Protein AF-A0A5E4J339-F1 (afdb_monomer_lite)

Structure (mmCIF, N/CA/C/O backbone):
data_AF-A0A5E4J339-F1
#
_entry.id   AF-A0A5E4J339-F1
#
loop_
_atom_site.group_PDB
_atom_site.id
_atom_site.type_symbol
_atom_site.label_atom_id
_atom_site.label_alt_id
_atom_site.label_comp_id
_atom_site.label_asym_id
_atom_site.label_entity_id
_atom_site.label_seq_id
_atom_site.pdbx_PDB_ins_code
_atom_site.Cartn_x
_atom_site.Cartn_y
_atom_site.Cartn_z
_atom_site.occupancy
_atom_site.B_iso_or_equiv
_atom_site.auth_seq_id
_atom_site.auth_comp_id
_atom_site.auth_asym_id
_atom_site.auth_atom_id
_atom_site.pdbx_PDB_model_num
ATOM 1 N N . MET A 1 1 ? 54.225 11.771 7.004 1.00 69.81 1 MET A N 1
ATOM 2 C CA . MET A 1 1 ? 53.933 11.892 5.555 1.00 69.81 1 MET A CA 1
ATOM 3 C C . MET A 1 1 ? 53.123 10.713 5.006 1.00 69.81 1 MET A C 1
ATOM 5 O O . MET A 1 1 ? 52.031 10.952 4.518 1.00 69.81 1 MET A O 1
ATOM 9 N N . LYS A 1 2 ? 53.569 9.451 5.149 1.00 77.56 2 LYS A N 1
ATOM 10 C CA . LYS A 1 2 ? 52.841 8.266 4.629 1.00 77.56 2 LYS A CA 1
ATOM 11 C C . LYS A 1 2 ? 51.412 8.089 5.182 1.00 77.56 2 LYS A C 1
ATOM 13 O O . LYS A 1 2 ? 50.508 7.774 4.423 1.00 77.56 2 LYS A O 1
ATOM 18 N N . VAL A 1 3 ? 51.199 8.357 6.474 1.00 79.81 3 VAL A N 1
ATOM 19 C CA . VAL A 1 3 ? 49.873 8.262 7.125 1.00 79.81 3 VAL A CA 1
ATOM 20 C C . VAL A 1 3 ? 48.890 9.310 6.590 1.00 79.81 3 VAL A C 1
ATOM 22 O O . VAL A 1 3 ? 47.738 8.994 6.327 1.00 79.81 3 VAL A O 1
ATOM 25 N N . LEU A 1 4 ? 49.355 10.543 6.361 1.00 81.12 4 LEU A N 1
ATOM 26 C CA . LEU A 1 4 ? 48.521 11.620 5.815 1.00 81.12 4 LEU A CA 1
ATOM 27 C C . LEU A 1 4 ? 48.079 11.322 4.373 1.00 81.12 4 LEU A C 1
ATOM 29 O O . LEU A 1 4 ? 46.925 11.539 4.023 1.00 81.12 4 LEU A O 1
ATOM 33 N N . LEU A 1 5 ? 48.992 10.777 3.562 1.00 84.56 5 LEU A N 1
ATOM 34 C CA . LEU A 1 5 ? 48.706 10.317 2.200 1.00 84.56 5 LEU A CA 1
ATOM 35 C C . LEU A 1 5 ? 47.681 9.177 2.181 1.00 84.56 5 LEU A C 1
ATOM 37 O O . LEU A 1 5 ? 46.771 9.195 1.360 1.00 84.56 5 LEU A O 1
ATOM 41 N N . ALA A 1 6 ? 47.794 8.219 3.105 1.00 87.50 6 ALA A N 1
ATOM 42 C CA . ALA A 1 6 ? 46.832 7.127 3.223 1.00 87.50 6 ALA A CA 1
ATOM 43 C C . ALA A 1 6 ? 45.429 7.630 3.609 1.00 87.50 6 ALA A C 1
ATOM 45 O O . ALA A 1 6 ? 44.444 7.213 3.005 1.00 87.50 6 ALA A O 1
ATOM 46 N N . LEU A 1 7 ? 45.331 8.568 4.558 1.00 88.75 7 LEU A N 1
ATOM 47 C CA . LEU A 1 7 ? 44.054 9.167 4.960 1.00 88.75 7 LEU A CA 1
ATOM 48 C C . LEU A 1 7 ? 43.403 9.959 3.820 1.00 88.75 7 LEU A C 1
ATOM 50 O O . LEU A 1 7 ? 42.206 9.815 3.585 1.00 88.75 7 LEU A O 1
ATO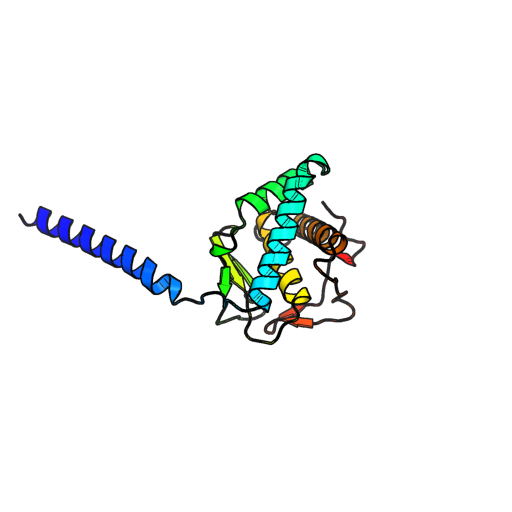M 54 N N . ALA A 1 8 ? 44.188 10.740 3.073 1.00 91.12 8 ALA A N 1
ATOM 55 C CA . ALA A 1 8 ? 43.689 11.462 1.905 1.00 91.12 8 ALA A CA 1
ATOM 56 C C . ALA A 1 8 ? 43.148 10.502 0.830 1.00 91.12 8 ALA A C 1
ATOM 58 O O . ALA A 1 8 ? 42.079 10.745 0.274 1.00 91.12 8 ALA A O 1
ATOM 59 N N . LEU A 1 9 ? 43.836 9.380 0.586 1.00 92.19 9 LEU A N 1
ATOM 60 C CA . LEU A 1 9 ? 43.395 8.365 -0.373 1.00 92.19 9 LEU A CA 1
ATOM 61 C C . LEU A 1 9 ? 42.070 7.710 0.050 1.00 92.19 9 LEU A C 1
ATOM 63 O O . LEU A 1 9 ? 41.180 7.538 -0.776 1.00 92.19 9 LEU A O 1
ATOM 67 N N . ILE A 1 10 ? 41.917 7.388 1.339 1.00 92.81 10 ILE A N 1
ATOM 68 C CA . ILE A 1 10 ? 40.681 6.812 1.892 1.00 92.81 10 ILE A CA 1
ATOM 69 C C . ILE A 1 10 ? 39.510 7.785 1.722 1.00 92.81 10 ILE A C 1
ATOM 71 O O . ILE A 1 10 ? 38.444 7.382 1.264 1.00 92.81 10 ILE A O 1
ATOM 75 N N . VAL A 1 11 ? 39.709 9.068 2.035 1.00 92.75 11 VAL A N 1
ATOM 76 C CA . VAL A 1 11 ? 38.672 10.100 1.875 1.00 92.75 11 VAL A CA 1
ATOM 77 C C . VAL A 1 11 ? 38.267 10.251 0.407 1.00 92.75 11 VAL A C 1
ATOM 79 O O . VAL A 1 11 ? 37.075 10.308 0.110 1.00 92.75 11 VAL A O 1
ATOM 82 N N . ILE A 1 12 ? 39.232 10.243 -0.519 1.00 93.25 12 ILE A N 1
ATOM 83 C CA . ILE A 1 12 ? 38.966 10.289 -1.964 1.00 93.25 12 ILE A CA 1
ATOM 84 C C . ILE A 1 12 ? 38.176 9.056 -2.418 1.00 93.25 12 ILE A C 1
ATOM 86 O O . ILE A 1 12 ? 37.204 9.202 -3.151 1.00 93.25 12 ILE A O 1
ATOM 90 N N . ILE A 1 13 ? 38.533 7.853 -1.959 1.00 91.56 13 ILE A N 1
ATOM 91 C CA . ILE A 1 13 ? 37.803 6.619 -2.293 1.00 91.56 13 ILE A CA 1
ATOM 92 C C . ILE A 1 13 ? 36.364 6.677 -1.766 1.00 91.56 13 ILE A C 1
ATOM 94 O O . ILE A 1 13 ? 35.435 6.361 -2.505 1.00 91.56 13 ILE A O 1
ATOM 98 N N . ILE A 1 14 ? 36.156 7.125 -0.523 1.00 89.31 14 ILE A N 1
ATOM 99 C CA . ILE A 1 14 ? 34.815 7.293 0.058 1.00 89.31 14 ILE A CA 1
ATOM 100 C C . ILE A 1 14 ? 33.998 8.305 -0.754 1.00 89.31 14 ILE A C 1
ATOM 102 O O . ILE A 1 14 ? 32.839 8.039 -1.064 1.00 89.31 14 ILE A O 1
ATOM 106 N N . LEU A 1 15 ? 34.601 9.429 -1.149 1.00 88.19 15 LEU A N 1
ATOM 107 C CA . LEU A 1 15 ? 33.966 10.431 -2.008 1.00 88.19 15 LEU A CA 1
ATOM 108 C C . LEU A 1 15 ? 33.611 9.865 -3.385 1.00 88.19 15 LEU A C 1
ATOM 110 O O . LEU A 1 15 ? 32.498 10.081 -3.851 1.00 88.19 15 LEU A O 1
ATOM 114 N N . ILE A 1 16 ? 34.504 9.098 -4.015 1.00 88.50 16 ILE A N 1
ATOM 115 C CA . ILE A 1 16 ? 34.237 8.440 -5.301 1.00 88.50 16 ILE A CA 1
ATOM 116 C C . ILE A 1 16 ? 33.082 7.446 -5.167 1.00 88.50 16 ILE A C 1
ATOM 118 O O . ILE A 1 16 ? 32.210 7.424 -6.027 1.00 88.50 16 ILE A O 1
ATOM 122 N N . ILE A 1 17 ? 33.036 6.650 -4.094 1.00 79.75 17 ILE A N 1
ATOM 123 C CA . ILE A 1 17 ? 31.932 5.714 -3.826 1.00 79.75 17 ILE A CA 1
ATOM 124 C C . ILE A 1 17 ? 30.618 6.470 -3.588 1.00 79.75 17 ILE A C 1
ATOM 126 O O . ILE A 1 17 ? 29.566 6.057 -4.070 1.00 79.75 17 ILE A O 1
ATOM 130 N N . TYR A 1 18 ? 30.661 7.577 -2.849 1.00 78.31 18 TYR A N 1
ATOM 131 C CA . TYR A 1 18 ? 29.489 8.403 -2.576 1.00 78.31 18 TYR A CA 1
ATOM 132 C C . TYR A 1 18 ? 28.935 9.038 -3.862 1.00 78.31 18 TYR A C 1
ATOM 134 O O . TYR A 1 18 ? 27.749 8.902 -4.163 1.00 78.31 18 TYR A O 1
ATOM 142 N N . VAL A 1 19 ? 29.807 9.655 -4.665 1.00 77.56 19 VAL A N 1
ATOM 143 C CA . VAL A 1 19 ? 29.449 10.277 -5.947 1.00 77.56 19 VAL A CA 1
ATOM 144 C C . VAL A 1 19 ? 29.000 9.225 -6.962 1.00 77.56 19 VAL A C 1
ATOM 146 O O . VAL A 1 19 ? 27.996 9.423 -7.642 1.00 77.56 19 VAL A O 1
ATOM 149 N N . SER A 1 20 ? 29.674 8.074 -7.044 1.00 72.25 20 SER A N 1
ATOM 150 C CA . SER A 1 20 ? 29.281 7.001 -7.962 1.00 72.25 20 SER A CA 1
ATOM 151 C C . SER A 1 20 ? 27.922 6.416 -7.597 1.00 72.25 20 SER A C 1
ATOM 153 O O . SER A 1 20 ? 27.111 6.213 -8.492 1.00 72.25 20 SER A O 1
ATOM 155 N N . LYS A 1 21 ? 27.591 6.247 -6.309 1.00 63.69 21 LYS A N 1
ATOM 156 C CA . LYS A 1 21 ? 26.226 5.890 -5.888 1.00 63.69 21 LYS A CA 1
ATOM 157 C C . LYS A 1 21 ? 25.199 6.929 -6.330 1.00 63.69 21 LYS A C 1
ATOM 159 O O . LYS A 1 21 ? 24.118 6.546 -6.766 1.00 63.69 21 LYS A O 1
ATOM 164 N N . GLN A 1 22 ? 25.531 8.216 -6.263 1.00 63.19 22 GLN A N 1
ATOM 165 C CA . GLN A 1 22 ? 24.628 9.290 -6.677 1.00 63.19 22 GLN A CA 1
ATOM 166 C C . GLN A 1 22 ? 24.422 9.354 -8.202 1.00 63.19 22 GLN A C 1
ATOM 168 O O . GLN A 1 22 ? 23.343 9.739 -8.638 1.00 63.19 22 GLN A O 1
ATOM 173 N N . ILE A 1 23 ? 25.409 8.932 -9.002 1.00 61.47 23 ILE A N 1
ATOM 174 C CA . ILE A 1 23 ? 25.342 8.900 -10.477 1.00 61.47 23 ILE A CA 1
ATOM 175 C C . ILE A 1 23 ? 24.776 7.572 -11.012 1.00 61.47 23 ILE A C 1
ATOM 177 O O . ILE A 1 23 ? 24.029 7.570 -11.987 1.00 61.47 23 ILE A O 1
ATOM 181 N N . ILE A 1 24 ? 25.088 6.441 -10.371 1.00 58.16 24 ILE A N 1
ATOM 182 C CA . ILE A 1 24 ? 24.670 5.094 -10.796 1.00 58.16 24 ILE A CA 1
ATOM 183 C C . ILE A 1 24 ? 23.261 4.756 -10.291 1.00 58.16 24 ILE A C 1
ATOM 185 O O . ILE A 1 24 ? 22.515 4.081 -10.992 1.00 58.16 24 ILE A O 1
ATOM 189 N N . SER A 1 25 ? 22.842 5.245 -9.115 1.00 53.53 25 SER A N 1
ATOM 190 C CA . SER A 1 25 ? 21.474 5.027 -8.610 1.00 53.53 25 SER A CA 1
ATOM 191 C C . SER A 1 25 ? 20.380 5.516 -9.578 1.00 53.53 25 SER A C 1
ATOM 193 O O . SER A 1 25 ? 19.405 4.788 -9.740 1.00 53.53 25 SER A O 1
ATOM 195 N N . PRO A 1 26 ? 20.515 6.681 -10.244 1.00 52.47 26 PRO A N 1
ATOM 196 C CA . PRO A 1 26 ? 19.628 7.099 -11.331 1.00 52.47 26 PRO A CA 1
ATOM 197 C C . PRO A 1 26 ? 19.670 6.207 -12.580 1.00 52.47 26 PRO A C 1
ATOM 199 O O . PRO A 1 26 ? 18.760 6.291 -13.395 1.00 52.47 26 PRO A O 1
ATOM 202 N N . LEU A 1 27 ? 20.704 5.386 -12.775 1.00 53.03 27 LEU A N 1
ATOM 203 C CA . LEU A 1 27 ? 20.812 4.477 -13.923 1.00 53.03 27 LEU A CA 1
ATOM 204 C C . LEU A 1 27 ? 20.116 3.125 -13.665 1.00 53.03 27 LEU A C 1
ATOM 206 O O . LEU A 1 27 ? 19.853 2.375 -14.599 1.00 53.03 27 LEU A O 1
ATOM 210 N N . LEU A 1 28 ? 19.799 2.823 -12.401 1.00 57.94 28 LEU A N 1
ATOM 211 C CA . LEU A 1 28 ? 19.022 1.659 -11.977 1.00 57.94 28 LEU A CA 1
ATOM 212 C C . LEU A 1 28 ? 17.528 2.016 -11.954 1.00 57.94 28 LEU A C 1
ATOM 214 O O . LEU A 1 28 ? 17.019 2.478 -10.930 1.00 57.94 28 LEU A O 1
ATOM 218 N N . GLY A 1 29 ? 16.855 1.813 -13.092 1.00 66.50 29 GLY A N 1
ATOM 219 C CA . GLY A 1 29 ? 15.392 1.745 -13.197 1.00 66.50 29 GLY A CA 1
ATOM 220 C C . GLY A 1 29 ? 14.647 2.963 -12.653 1.00 66.50 29 GLY A C 1
ATOM 221 O O . GLY A 1 29 ? 13.849 2.831 -11.730 1.00 66.50 29 GLY A O 1
ATOM 222 N N . GLN A 1 30 ? 14.885 4.165 -13.187 1.00 80.75 30 GLN A N 1
ATOM 223 C CA . GLN A 1 30 ? 13.985 5.287 -12.887 1.00 80.75 30 GLN A CA 1
ATOM 224 C C . GLN A 1 30 ? 12.559 4.910 -13.271 1.00 80.75 30 GLN A C 1
ATOM 226 O O . GLN A 1 30 ? 12.333 4.371 -14.350 1.00 80.75 30 GLN A O 1
ATOM 231 N N . LEU A 1 31 ? 11.600 5.202 -12.392 1.00 85.06 31 LEU A N 1
ATOM 232 C CA . LEU A 1 31 ? 10.204 5.027 -12.752 1.00 85.06 31 LEU A CA 1
ATOM 233 C C . LEU A 1 31 ? 9.882 6.001 -13.903 1.00 85.06 31 LEU A C 1
ATOM 235 O O . LEU A 1 31 ? 10.118 7.202 -13.738 1.00 85.06 31 LEU A O 1
ATOM 239 N N . PRO A 1 32 ? 9.375 5.525 -15.052 1.00 85.12 32 PRO A N 1
ATOM 240 C CA . PRO A 1 32 ? 9.144 6.369 -16.213 1.00 85.12 32 PRO A CA 1
ATOM 241 C C . PRO A 1 32 ? 8.104 7.444 -15.897 1.00 85.12 32 PRO A C 1
ATOM 243 O O . PRO A 1 32 ? 7.015 7.144 -15.403 1.00 85.12 32 PRO A O 1
ATOM 246 N N . ASP A 1 33 ? 8.437 8.694 -16.214 1.00 86.50 33 ASP A N 1
ATOM 247 C CA . ASP A 1 33 ? 7.532 9.837 -16.091 1.00 86.50 33 ASP A CA 1
ATOM 248 C C . ASP A 1 33 ? 6.576 9.875 -17.292 1.00 86.50 33 ASP A C 1
ATOM 250 O O . ASP A 1 33 ? 6.842 10.496 -18.320 1.00 86.50 33 ASP A O 1
ATOM 254 N N . ASN A 1 34 ? 5.492 9.107 -17.192 1.00 89.88 34 ASN A N 1
ATOM 255 C CA . ASN A 1 34 ? 4.439 9.008 -18.198 1.00 89.88 34 ASN A CA 1
ATOM 256 C C . ASN A 1 34 ? 3.051 9.076 -17.543 1.00 89.88 34 ASN A C 1
ATOM 258 O O . ASN A 1 34 ? 2.916 8.953 -16.323 1.00 89.88 34 ASN A O 1
ATOM 262 N N . ASP A 1 35 ? 2.007 9.233 -18.359 1.00 92.19 35 ASP A N 1
ATOM 263 C CA . ASP A 1 35 ? 0.638 9.455 -17.877 1.00 92.19 35 ASP A CA 1
ATOM 264 C C . ASP A 1 35 ? 0.165 8.387 -16.882 1.00 92.19 35 ASP A C 1
ATOM 266 O O . ASP A 1 35 ? -0.470 8.711 -15.879 1.00 92.19 35 ASP A O 1
ATOM 270 N N . ILE A 1 36 ? 0.495 7.113 -17.119 1.00 92.94 36 ILE A N 1
ATOM 271 C CA . ILE A 1 36 ? 0.032 6.020 -16.261 1.00 92.94 36 ILE A CA 1
ATOM 272 C C . ILE A 1 36 ? 0.747 6.004 -14.904 1.00 92.94 36 ILE A C 1
ATOM 274 O O . ILE A 1 36 ? 0.096 5.822 -13.872 1.00 92.94 36 ILE A O 1
ATOM 278 N N . THR A 1 37 ? 2.055 6.263 -14.877 1.00 92.75 37 THR A N 1
ATOM 279 C CA . THR A 1 37 ? 2.824 6.408 -13.637 1.00 92.75 37 THR A CA 1
ATOM 280 C C . THR A 1 37 ? 2.343 7.608 -12.829 1.00 92.75 37 THR A C 1
ATOM 282 O O . THR A 1 37 ? 2.147 7.508 -11.614 1.00 92.75 37 THR A O 1
ATOM 285 N N . GLN A 1 38 ? 2.132 8.744 -13.493 1.00 94.50 38 GLN A N 1
ATOM 286 C CA . GLN A 1 38 ? 1.706 9.975 -12.834 1.00 94.50 38 GLN A CA 1
ATOM 287 C C . GLN A 1 38 ? 0.287 9.844 -12.283 1.00 94.50 38 GLN A C 1
ATOM 289 O O . GLN A 1 38 ? 0.022 10.250 -11.151 1.00 94.50 38 GLN A O 1
ATOM 294 N N . GLU A 1 39 ? -0.610 9.194 -13.020 1.00 96.50 39 GLU A N 1
ATOM 295 C CA . GLU A 1 39 ? -1.955 8.888 -12.545 1.00 96.50 39 GLU A CA 1
ATOM 296 C C . GLU A 1 39 ? -1.939 7.914 -11.354 1.00 96.50 39 GLU A C 1
ATOM 298 O O . GLU A 1 39 ? -2.670 8.122 -10.381 1.00 96.50 39 GLU A O 1
ATOM 303 N N . MET A 1 40 ? -1.079 6.890 -11.376 1.00 96.44 40 MET A N 1
ATOM 304 C CA . MET A 1 40 ? -0.910 5.955 -10.256 1.00 96.44 40 MET A CA 1
ATOM 305 C C . MET A 1 40 ? -0.449 6.696 -8.997 1.00 96.44 40 MET A C 1
ATOM 307 O O . MET A 1 40 ? -1.103 6.598 -7.955 1.00 96.44 40 MET A O 1
ATOM 311 N N . LYS A 1 41 ? 0.616 7.504 -9.098 1.00 96.25 41 LYS A N 1
ATOM 312 C CA . LYS A 1 41 ? 1.094 8.350 -7.992 1.00 96.25 41 LYS A CA 1
ATOM 313 C C . LYS A 1 41 ? -0.001 9.283 -7.491 1.00 96.25 41 LYS A C 1
ATOM 315 O O . LYS A 1 41 ? -0.234 9.369 -6.288 1.00 96.25 41 LYS A O 1
ATOM 320 N N . ARG A 1 42 ? -0.735 9.935 -8.397 1.00 98.12 42 ARG A N 1
ATOM 321 C CA . ARG A 1 42 ? -1.838 10.840 -8.049 1.00 98.12 42 ARG A CA 1
ATOM 322 C C . ARG A 1 42 ? -2.925 10.128 -7.242 1.00 98.12 42 ARG A C 1
ATOM 324 O O . ARG A 1 42 ? -3.405 10.690 -6.258 1.00 98.12 42 ARG A O 1
ATOM 331 N N . ARG A 1 43 ? -3.325 8.913 -7.634 1.00 98.38 43 ARG A N 1
ATOM 332 C CA . ARG A 1 43 ? -4.325 8.110 -6.907 1.00 98.38 43 ARG A CA 1
ATOM 333 C C . ARG A 1 43 ? -3.833 7.731 -5.515 1.00 98.38 43 ARG A C 1
ATOM 335 O O . ARG A 1 43 ? -4.556 7.966 -4.549 1.00 98.38 43 ARG A O 1
ATOM 342 N N . ILE A 1 44 ? -2.605 7.229 -5.403 1.00 98.44 44 ILE A N 1
ATOM 343 C CA . ILE A 1 44 ? -2.015 6.851 -4.113 1.00 98.44 44 ILE A CA 1
ATOM 344 C C . ILE A 1 44 ? -1.869 8.064 -3.191 1.00 98.44 44 ILE A C 1
ATOM 346 O O . ILE A 1 44 ? -2.347 8.036 -2.059 1.00 98.44 44 ILE A O 1
ATOM 350 N N . ASN A 1 45 ? -1.314 9.169 -3.688 1.00 98.38 45 ASN A N 1
ATOM 351 C CA . ASN A 1 45 ? -1.148 10.392 -2.905 1.00 98.38 45 ASN A CA 1
ATOM 352 C C . ASN A 1 45 ? -2.508 10.941 -2.448 1.00 98.38 45 ASN A C 1
ATOM 354 O O . ASN A 1 45 ? -2.663 11.330 -1.292 1.00 98.38 45 ASN A O 1
ATOM 358 N N . LYS A 1 46 ? -3.528 10.914 -3.317 1.00 98.69 46 LYS A N 1
ATOM 359 C CA . LYS A 1 46 ? -4.886 11.346 -2.961 1.00 98.69 46 LYS A CA 1
ATOM 360 C C . LYS A 1 46 ? -5.510 10.461 -1.876 1.00 98.69 46 LYS A C 1
ATOM 362 O O . LYS A 1 46 ? -6.148 11.006 -0.977 1.00 98.69 46 LYS A O 1
ATOM 367 N N . LEU A 1 47 ? -5.310 9.142 -1.931 1.00 98.75 47 LEU A N 1
ATOM 368 C CA . LEU A 1 47 ? -5.746 8.216 -0.881 1.00 98.75 47 LEU A CA 1
ATOM 369 C C . LEU A 1 47 ? -5.074 8.549 0.457 1.00 98.75 47 LEU A C 1
ATOM 371 O O . LEU A 1 47 ? -5.763 8.762 1.449 1.00 98.75 47 LEU A O 1
ATOM 375 N N . LEU A 1 48 ? -3.744 8.656 0.486 1.00 98.56 48 LEU A N 1
ATOM 376 C CA . LEU A 1 48 ? -2.999 8.914 1.723 1.00 98.56 48 LEU A CA 1
ATOM 377 C C . LEU A 1 48 ? -3.353 10.267 2.352 1.00 98.56 48 LEU A C 1
ATOM 379 O O . LEU A 1 48 ? -3.552 10.350 3.563 1.00 98.56 48 LEU A O 1
ATOM 383 N N . VAL A 1 49 ? -3.499 11.315 1.535 1.00 98.62 49 VAL A N 1
ATOM 384 C CA . VAL A 1 49 ? -3.940 12.638 2.003 1.00 98.62 49 VAL A CA 1
ATOM 385 C C . VAL A 1 49 ? -5.343 12.565 2.597 1.00 98.62 49 VAL A C 1
ATOM 387 O O . VAL A 1 49 ? -5.593 13.178 3.632 1.00 98.62 49 VAL A O 1
ATOM 390 N N . HIS A 1 50 ? -6.259 11.813 1.983 1.00 98.56 50 HIS A N 1
ATOM 391 C CA . HIS A 1 50 ? -7.605 11.635 2.517 1.00 98.56 50 HIS A CA 1
ATOM 392 C C . HIS A 1 50 ? -7.599 10.929 3.874 1.00 98.56 50 HIS A C 1
ATOM 394 O O . HIS A 1 50 ? -8.207 11.449 4.810 1.00 98.56 50 HIS A O 1
ATOM 400 N N . LEU A 1 51 ? -6.876 9.811 3.992 1.00 98.56 51 LEU A N 1
ATOM 401 C CA . LEU A 1 51 ? -6.751 9.061 5.243 1.00 98.56 51 LEU A CA 1
ATOM 402 C C . LEU A 1 51 ? -6.186 9.940 6.366 1.00 98.56 51 LEU A C 1
ATOM 404 O O . LEU A 1 51 ? -6.743 9.981 7.459 1.00 98.56 51 LEU A O 1
ATOM 408 N N . MET A 1 52 ? -5.118 10.691 6.083 1.00 98.38 52 MET A N 1
ATOM 409 C CA . MET A 1 52 ? -4.478 11.562 7.070 1.00 98.38 52 MET A CA 1
ATOM 410 C C . MET A 1 52 ? -5.358 12.760 7.450 1.00 98.38 52 MET A C 1
ATOM 412 O O . MET A 1 52 ? -5.468 13.113 8.619 1.00 98.38 52 MET A O 1
ATOM 416 N N . THR A 1 53 ? -6.038 13.371 6.477 1.00 98.44 53 THR A N 1
ATOM 417 C CA . THR A 1 53 ? -6.929 14.520 6.723 1.00 98.44 53 THR A CA 1
ATOM 418 C C . THR A 1 53 ? -8.139 14.132 7.576 1.00 98.44 53 THR A C 1
ATOM 420 O O . THR A 1 53 ? -8.641 14.946 8.343 1.00 98.44 53 THR A O 1
ATOM 423 N N . ASN A 1 54 ? -8.607 12.888 7.453 1.00 98.19 54 ASN A N 1
ATOM 424 C CA . ASN A 1 54 ? -9.767 12.367 8.176 1.00 98.19 54 ASN A CA 1
ATOM 425 C C . ASN A 1 54 ? -9.363 11.435 9.325 1.00 98.19 54 ASN A C 1
ATOM 427 O O . ASN A 1 54 ? -10.197 10.666 9.798 1.00 98.19 54 ASN A O 1
ATOM 431 N N . ILE A 1 55 ? -8.110 11.500 9.791 1.00 98.25 55 ILE A N 1
ATOM 432 C CA . ILE A 1 55 ? -7.549 10.540 10.751 1.00 98.25 55 ILE A CA 1
ATOM 433 C C . ILE A 1 55 ? -8.393 10.400 12.031 1.00 98.25 55 ILE A C 1
ATOM 435 O O . ILE A 1 55 ? -8.521 9.308 12.585 1.00 98.25 55 ILE A O 1
ATOM 439 N N . ASP A 1 56 ? -9.058 11.476 12.456 1.00 98.06 56 ASP A N 1
ATOM 440 C CA . ASP A 1 56 ? -9.918 11.493 13.642 1.00 98.06 56 ASP A CA 1
ATOM 441 C C . ASP A 1 56 ? -11.233 10.711 13.501 1.00 98.06 56 ASP A C 1
ATOM 443 O O . ASP A 1 56 ? -11.887 10.428 14.505 1.00 98.06 56 ASP A O 1
ATOM 447 N N . GLN A 1 57 ? -11.618 10.318 12.286 1.00 97.69 57 GLN A N 1
ATOM 448 C CA . GLN A 1 57 ? -12.813 9.504 12.036 1.00 97.69 57 GLN A CA 1
ATOM 449 C C . GLN A 1 57 ? -12.562 8.007 12.244 1.00 97.69 57 GLN A C 1
ATOM 451 O O . GLN A 1 57 ? -13.511 7.241 12.400 1.00 97.69 57 GLN A O 1
ATOM 456 N N . TYR A 1 58 ? -11.296 7.593 12.269 1.00 97.88 58 TYR A N 1
ATOM 457 C CA . TYR A 1 58 ? -10.909 6.193 12.372 1.00 97.88 58 TYR A CA 1
ATOM 458 C C . TYR A 1 58 ? -10.669 5.768 13.824 1.00 97.88 58 TYR A C 1
ATOM 460 O O . TYR A 1 58 ? -10.392 6.590 14.707 1.00 97.88 58 TYR A O 1
ATOM 468 N N . ASN A 1 59 ? -10.762 4.466 14.084 1.00 97.56 59 ASN A N 1
ATOM 469 C CA . ASN A 1 59 ? -10.459 3.873 15.379 1.00 97.56 59 ASN A CA 1
ATOM 470 C C . ASN A 1 59 ? -8.940 3.843 15.646 1.00 97.56 59 ASN A C 1
ATOM 472 O O . ASN A 1 59 ? -8.125 4.095 14.761 1.00 97.56 59 ASN A O 1
ATOM 476 N N . LYS A 1 60 ? -8.530 3.518 16.879 1.00 97.31 60 LYS A N 1
ATOM 477 C CA . LYS A 1 60 ? -7.111 3.534 17.278 1.00 97.31 60 LYS A CA 1
ATOM 478 C C . LYS A 1 60 ? -6.211 2.688 16.361 1.00 97.31 60 LYS A C 1
ATOM 480 O O . LYS A 1 60 ? -5.142 3.154 15.979 1.00 97.31 60 LYS A O 1
ATOM 485 N N . LYS A 1 61 ? -6.632 1.469 16.009 1.00 96.56 61 LYS A N 1
ATOM 486 C CA . LYS A 1 61 ? -5.833 0.540 15.197 1.00 96.56 61 LYS A CA 1
ATOM 487 C C . LYS A 1 61 ? -5.689 1.043 13.760 1.00 96.56 61 LYS A C 1
ATOM 489 O O . LYS A 1 61 ? -4.590 1.035 13.212 1.00 96.56 6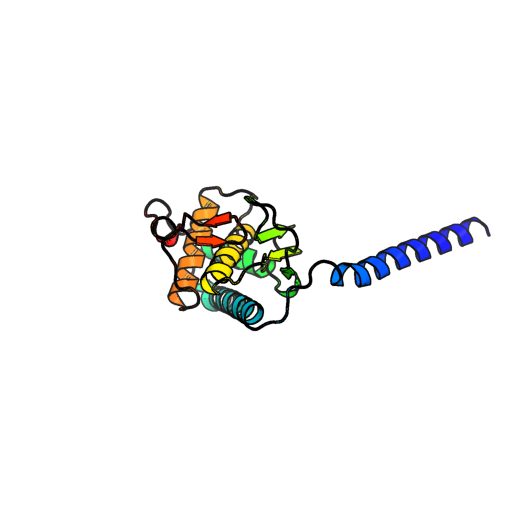1 LYS A O 1
ATOM 494 N N . GLU A 1 62 ? -6.777 1.535 13.176 1.00 98.06 62 GLU A N 1
ATOM 495 C CA . GLU A 1 62 ? -6.768 2.162 11.850 1.00 98.06 62 GLU A CA 1
ATOM 496 C C . GLU A 1 62 ? -5.833 3.380 11.813 1.00 98.06 62 GLU A C 1
ATOM 498 O O . GLU A 1 62 ? -5.006 3.482 10.910 1.00 98.06 62 GLU A O 1
ATOM 503 N N . ARG A 1 63 ? -5.884 4.262 12.823 1.00 98.19 63 ARG A N 1
ATOM 504 C CA . ARG A 1 63 ? -4.976 5.420 12.920 1.00 98.19 63 ARG A CA 1
ATOM 505 C C . ARG A 1 63 ? -3.510 5.005 12.954 1.00 98.19 63 ARG A C 1
ATOM 507 O O . ARG A 1 63 ? -2.708 5.554 12.206 1.00 98.19 63 ARG A O 1
ATOM 514 N N . GLU A 1 64 ? -3.159 4.010 13.769 1.00 97.75 64 GLU A N 1
ATOM 515 C CA . GLU A 1 64 ? -1.784 3.500 13.849 1.00 97.75 64 GLU A CA 1
ATOM 516 C C . GLU A 1 64 ? -1.283 2.984 12.491 1.00 97.75 64 GLU A C 1
ATOM 518 O O . GLU A 1 64 ? -0.133 3.229 12.117 1.00 97.75 64 GLU A O 1
ATOM 523 N N . VAL A 1 65 ? -2.143 2.296 11.736 1.00 97.94 65 VAL A N 1
ATOM 524 C CA . VAL A 1 65 ? -1.840 1.825 10.378 1.00 97.94 65 VAL A CA 1
ATOM 525 C C . VAL A 1 65 ? -1.666 3.002 9.417 1.00 97.94 65 VAL A C 1
ATOM 527 O O . VAL A 1 65 ? -0.650 3.063 8.724 1.00 97.94 65 VAL A O 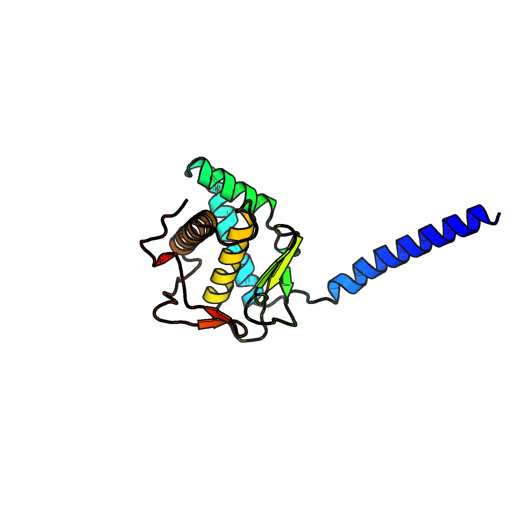1
ATOM 530 N N . ILE A 1 66 ? -2.597 3.961 9.407 1.00 98.56 66 ILE A N 1
ATOM 531 C CA . ILE A 1 66 ? -2.535 5.164 8.558 1.00 98.56 66 ILE A CA 1
ATOM 532 C C . ILE A 1 66 ? -1.229 5.927 8.801 1.00 98.56 66 ILE A C 1
ATOM 534 O O . ILE A 1 66 ? -0.523 6.270 7.854 1.00 98.56 66 ILE A O 1
ATOM 538 N N . GLU A 1 67 ? -0.864 6.153 10.062 1.00 98.25 67 GLU A N 1
ATOM 539 C CA . GLU A 1 67 ? 0.366 6.857 10.418 1.00 98.25 67 GLU A CA 1
ATOM 540 C C . GLU A 1 67 ? 1.631 6.106 9.999 1.00 98.25 67 GLU A C 1
ATOM 542 O O . GLU A 1 67 ? 2.593 6.728 9.544 1.00 98.25 67 GLU A O 1
ATOM 547 N N . LYS A 1 68 ? 1.664 4.776 10.163 1.00 97.25 68 LYS A N 1
ATOM 548 C CA . LYS A 1 68 ? 2.796 3.957 9.705 1.00 97.25 68 LYS A CA 1
ATOM 549 C C . LYS A 1 68 ? 2.974 4.095 8.201 1.00 97.25 68 LYS A C 1
ATOM 551 O O . LYS A 1 68 ? 4.079 4.402 7.767 1.00 97.25 68 LYS A O 1
ATOM 556 N N . ILE A 1 69 ? 1.898 3.940 7.429 1.00 97.94 69 ILE A N 1
ATOM 557 C CA . ILE A 1 69 ? 1.938 4.087 5.971 1.00 97.94 69 ILE A CA 1
ATOM 558 C C . ILE A 1 69 ? 2.411 5.492 5.597 1.00 97.94 69 ILE A C 1
ATOM 560 O O . ILE A 1 69 ? 3.328 5.629 4.794 1.00 97.94 69 ILE A O 1
ATOM 564 N N . TRP A 1 70 ? 1.849 6.529 6.221 1.00 97.75 70 TRP A N 1
ATOM 565 C CA . TRP A 1 70 ? 2.214 7.919 5.955 1.00 97.75 70 TRP A CA 1
ATOM 566 C C . TRP A 1 70 ? 3.696 8.215 6.209 1.00 97.75 70 TRP A C 1
ATOM 568 O O . TRP A 1 70 ? 4.331 8.896 5.411 1.00 97.75 70 TRP A O 1
ATOM 578 N N . ARG A 1 71 ? 4.268 7.697 7.305 1.00 96.88 71 ARG A N 1
ATOM 579 C CA . ARG A 1 71 ? 5.696 7.879 7.624 1.00 96.88 71 ARG A CA 1
ATOM 580 C C . ARG A 1 71 ? 6.624 7.107 6.684 1.00 96.88 71 ARG A C 1
ATOM 582 O O . ARG A 1 71 ? 7.758 7.528 6.477 1.00 96.88 71 ARG A O 1
ATOM 589 N N . ASN A 1 72 ? 6.156 5.977 6.166 1.00 95.31 72 ASN A N 1
ATOM 590 C CA . ASN A 1 72 ? 6.942 5.028 5.381 1.00 95.31 72 ASN A CA 1
ATOM 591 C C . ASN A 1 72 ? 6.911 5.322 3.875 1.00 95.31 72 ASN A C 1
ATOM 593 O O . ASN A 1 72 ? 7.871 5.041 3.157 1.00 95.31 72 ASN A O 1
ATOM 597 N N . TYR A 1 73 ? 5.813 5.889 3.382 1.00 96.44 73 TYR A N 1
ATOM 598 C CA . TYR A 1 73 ? 5.616 6.143 1.966 1.00 96.44 73 TYR A CA 1
ATOM 599 C C . TYR A 1 73 ? 6.313 7.428 1.499 1.00 96.44 73 TYR A C 1
ATOM 601 O O . TYR A 1 73 ? 6.132 8.505 2.063 1.00 96.44 73 TYR A O 1
ATOM 609 N N . ASN A 1 74 ? 7.058 7.319 0.399 1.00 92.75 74 ASN A N 1
ATOM 610 C CA . ASN A 1 74 ? 7.593 8.448 -0.355 1.00 92.75 74 ASN A CA 1
ATOM 611 C C . ASN A 1 74 ? 7.636 8.066 -1.840 1.00 92.75 74 ASN A C 1
ATOM 613 O O . ASN A 1 74 ? 8.339 7.130 -2.221 1.00 92.75 74 ASN A O 1
ATOM 617 N N . ASP A 1 75 ? 6.898 8.783 -2.685 1.00 92.31 75 ASP A N 1
ATOM 618 C CA . ASP A 1 75 ? 6.814 8.499 -4.123 1.00 92.31 75 ASP A CA 1
ATOM 619 C C . ASP A 1 75 ? 8.130 8.741 -4.880 1.00 92.31 75 ASP A C 1
ATOM 621 O O . ASP A 1 75 ? 8.347 8.156 -5.943 1.00 92.31 75 ASP A O 1
ATOM 625 N N . ASN A 1 76 ? 9.055 9.514 -4.305 1.00 89.56 76 ASN A N 1
ATOM 626 C CA . ASN A 1 76 ? 10.413 9.685 -4.831 1.00 89.56 76 ASN A CA 1
ATOM 627 C C . ASN A 1 76 ? 11.282 8.429 -4.672 1.00 89.56 76 ASN A C 1
ATOM 629 O O . ASN A 1 76 ? 12.315 8.310 -5.329 1.00 89.56 76 ASN A O 1
ATOM 633 N N . ASN A 1 77 ? 10.871 7.479 -3.826 1.00 90.81 77 ASN A N 1
ATOM 634 C CA . ASN A 1 77 ? 11.562 6.200 -3.662 1.00 90.81 77 ASN A CA 1
ATOM 635 C C . ASN A 1 77 ? 11.107 5.151 -4.690 1.00 90.81 77 ASN A C 1
ATOM 637 O O . ASN A 1 77 ? 11.577 4.008 -4.640 1.00 90.81 77 ASN A O 1
ATOM 641 N N . MET A 1 78 ? 10.194 5.513 -5.601 1.00 91.62 78 MET A N 1
ATOM 642 C CA . MET A 1 78 ? 9.698 4.599 -6.621 1.00 91.62 78 MET A CA 1
ATOM 643 C C . MET A 1 78 ? 10.665 4.429 -7.790 1.00 91.62 78 MET A C 1
ATOM 645 O O . MET A 1 78 ? 11.284 5.383 -8.262 1.00 91.62 78 MET A O 1
ATOM 649 N N . ARG A 1 79 ? 10.751 3.195 -8.282 1.00 90.81 79 ARG A N 1
ATOM 650 C CA . ARG A 1 79 ? 11.630 2.769 -9.371 1.00 90.81 79 ARG A CA 1
ATOM 651 C C . ARG A 1 79 ? 10.915 1.760 -10.255 1.00 90.81 79 ARG A C 1
ATOM 653 O O . ARG A 1 79 ? 10.064 1.011 -9.777 1.00 90.81 79 ARG A O 1
ATOM 660 N N . GLU A 1 80 ? 11.264 1.735 -11.532 1.00 89.31 80 GLU A N 1
ATOM 661 C CA . GLU A 1 80 ? 10.821 0.665 -12.413 1.00 89.31 80 GLU A CA 1
ATOM 662 C C . GLU A 1 80 ? 11.559 -0.628 -12.060 1.00 89.31 80 GLU A C 1
ATOM 664 O O . GLU A 1 80 ? 12.784 -0.658 -11.921 1.00 89.31 80 GLU A O 1
ATOM 669 N N . ASN A 1 81 ? 10.795 -1.703 -11.926 1.00 89.06 81 ASN A N 1
ATOM 670 C CA . ASN A 1 81 ? 11.322 -3.046 -11.822 1.00 89.06 81 ASN A CA 1
ATOM 671 C C . ASN A 1 81 ? 11.554 -3.607 -13.230 1.00 89.06 81 ASN A C 1
ATOM 673 O O . ASN A 1 81 ? 10.609 -4.025 -13.904 1.00 89.06 81 ASN A O 1
ATOM 677 N N . LEU A 1 82 ? 12.809 -3.555 -13.677 1.00 83.25 82 LEU A N 1
ATOM 678 C CA . LEU A 1 82 ? 13.203 -3.916 -15.042 1.00 83.25 82 LEU A CA 1
ATOM 679 C C . LEU A 1 82 ? 13.243 -5.433 -15.274 1.00 83.25 82 LEU A C 1
ATOM 681 O O . LEU A 1 82 ? 12.973 -5.887 -16.389 1.00 83.25 82 LEU A O 1
ATOM 685 N N . ASP A 1 83 ? 13.502 -6.203 -14.216 1.00 79.94 83 ASP A N 1
ATOM 686 C CA . ASP A 1 83 ? 13.681 -7.655 -14.263 1.00 79.94 83 ASP A CA 1
ATOM 687 C C . ASP A 1 83 ? 12.712 -8.362 -13.300 1.00 79.94 83 ASP A C 1
ATOM 689 O O . ASP A 1 83 ? 13.143 -9.011 -12.348 1.00 79.94 83 ASP A O 1
ATOM 693 N N . PRO A 1 84 ? 11.388 -8.237 -13.515 1.00 78.44 84 PRO A N 1
ATOM 694 C CA . PRO A 1 84 ? 10.413 -8.925 -12.683 1.00 78.44 84 PRO A CA 1
ATOM 695 C C . PRO A 1 84 ? 10.548 -10.441 -12.875 1.00 78.44 84 PRO A C 1
ATOM 697 O O . PRO A 1 84 ? 10.371 -10.935 -13.994 1.00 78.44 84 PRO A O 1
ATOM 700 N N . ASP A 1 85 ? 10.812 -11.171 -11.789 1.00 72.06 85 ASP A N 1
ATOM 701 C CA . ASP A 1 85 ? 10.753 -12.635 -11.757 1.00 72.06 85 ASP A CA 1
ATOM 702 C C . ASP A 1 85 ? 9.495 -13.086 -10.989 1.00 72.06 85 ASP A C 1
ATOM 704 O O . ASP A 1 85 ? 9.393 -12.930 -9.764 1.00 72.06 85 ASP A O 1
ATOM 708 N N . PRO A 1 86 ? 8.458 -13.581 -11.687 1.00 71.06 86 PRO A N 1
ATOM 709 C CA . PRO A 1 86 ? 7.286 -14.131 -11.027 1.00 71.06 86 PRO A CA 1
ATOM 710 C C . PRO A 1 86 ? 7.645 -15.386 -10.214 1.00 71.06 86 PRO A C 1
ATOM 712 O O . PRO A 1 86 ? 8.457 -16.188 -10.671 1.00 71.06 86 PRO A O 1
ATOM 715 N N . PRO A 1 87 ? 6.969 -15.648 -9.074 1.00 56.53 87 PRO A N 1
ATOM 716 C CA . PRO A 1 87 ? 5.741 -14.977 -8.622 1.00 56.53 87 PRO A CA 1
ATOM 717 C C . PRO A 1 87 ? 5.886 -13.829 -7.604 1.00 56.53 87 PRO A C 1
ATOM 719 O O . PRO A 1 87 ? 4.862 -13.278 -7.216 1.00 56.53 87 PRO A O 1
ATOM 722 N N . HIS A 1 88 ? 7.084 -13.486 -7.127 1.00 63.31 88 HIS A N 1
ATOM 723 C CA . HIS A 1 88 ? 7.207 -12.695 -5.885 1.00 63.31 88 HIS A CA 1
ATOM 724 C C . HIS A 1 88 ? 7.722 -11.274 -6.111 1.00 63.31 88 HIS A C 1
ATOM 726 O O . HIS A 1 88 ? 7.476 -10.402 -5.283 1.00 63.31 88 HIS A O 1
ATOM 732 N N . ASP A 1 89 ? 8.334 -11.015 -7.266 1.00 75.94 89 ASP A N 1
ATOM 733 C CA . ASP A 1 89 ? 9.118 -9.803 -7.463 1.00 75.94 89 ASP A CA 1
ATOM 734 C C . ASP A 1 89 ? 8.582 -8.977 -8.634 1.00 75.94 89 ASP A C 1
ATOM 736 O O . ASP A 1 89 ? 9.361 -8.470 -9.428 1.00 75.94 89 ASP A O 1
ATOM 740 N N . THR A 1 90 ? 7.257 -8.843 -8.807 1.00 86.44 90 THR A N 1
ATOM 741 C CA . THR A 1 90 ? 6.694 -7.924 -9.823 1.00 86.44 90 THR A CA 1
ATOM 742 C C . THR A 1 90 ? 6.588 -6.495 -9.296 1.00 86.44 90 THR A C 1
ATOM 744 O O . THR A 1 90 ? 7.035 -5.555 -9.951 1.00 86.44 90 THR A O 1
ATOM 747 N N . THR A 1 91 ? 6.053 -6.340 -8.089 1.00 85.56 91 THR A N 1
ATOM 748 C CA . THR A 1 91 ? 6.017 -5.084 -7.333 1.00 85.56 91 THR A CA 1
ATOM 749 C C . THR A 1 91 ? 6.435 -5.427 -5.918 1.00 85.56 91 THR A C 1
ATOM 751 O O . THR A 1 91 ? 5.988 -6.450 -5.409 1.00 85.56 91 THR A O 1
ATOM 754 N N . TYR A 1 92 ? 7.319 -4.636 -5.318 1.00 87.38 92 TYR A N 1
ATOM 755 C CA . TYR A 1 92 ? 7.819 -4.927 -3.978 1.00 87.38 92 TYR A CA 1
ATOM 756 C C . TYR A 1 92 ? 8.310 -3.673 -3.257 1.00 87.38 92 TYR A C 1
ATOM 758 O O . TYR A 1 92 ? 8.695 -2.669 -3.869 1.00 87.38 92 TYR A O 1
ATOM 766 N N . ILE A 1 93 ? 8.372 -3.769 -1.930 1.00 87.69 93 ILE A N 1
ATOM 767 C CA . ILE A 1 93 ? 8.980 -2.772 -1.053 1.00 87.69 93 ILE A CA 1
ATOM 768 C C . ILE A 1 93 ? 10.210 -3.340 -0.344 1.00 87.69 93 ILE A C 1
ATOM 770 O O . ILE A 1 93 ? 10.169 -4.418 0.241 1.00 87.69 93 ILE A O 1
ATOM 774 N N . ILE A 1 94 ? 11.277 -2.541 -0.274 1.00 84.25 94 ILE A N 1
ATOM 775 C CA . ILE A 1 94 ? 12.431 -2.792 0.604 1.00 84.25 94 ILE A CA 1
ATOM 776 C C . ILE A 1 94 ? 12.446 -1.763 1.734 1.00 84.25 94 ILE A C 1
ATOM 778 O O . ILE A 1 94 ? 12.203 -0.573 1.517 1.00 84.25 94 ILE A O 1
ATOM 782 N N . GLY A 1 95 ? 12.754 -2.220 2.954 1.00 83.94 95 GLY A N 1
ATOM 783 C CA . GLY A 1 95 ? 12.975 -1.345 4.109 1.00 83.94 95 GLY A CA 1
ATOM 784 C C . GLY A 1 95 ? 11.776 -0.449 4.414 1.00 83.94 95 GLY A C 1
ATOM 785 O O . GLY A 1 95 ? 11.961 0.753 4.595 1.00 83.94 95 GLY A O 1
ATOM 786 N N . LYS A 1 96 ? 10.559 -1.020 4.373 1.00 84.75 96 LYS A N 1
ATOM 787 C CA . LYS A 1 96 ? 9.283 -0.337 4.658 1.00 84.75 96 LYS A CA 1
ATOM 788 C C . LYS A 1 96 ? 9.133 0.999 3.908 1.00 84.75 96 LYS A C 1
ATOM 790 O O . LYS A 1 96 ? 8.701 1.980 4.484 1.00 84.75 96 LYS A O 1
ATOM 795 N N . GLY A 1 97 ? 9.503 1.035 2.627 1.00 82.62 97 GLY A N 1
ATOM 796 C CA . GLY A 1 97 ? 9.293 2.181 1.730 1.00 82.62 97 GLY A CA 1
ATOM 797 C C . GLY A 1 97 ? 10.571 2.904 1.313 1.00 82.62 97 GLY A C 1
ATOM 798 O O . GLY A 1 97 ? 10.520 3.822 0.497 1.00 82.62 97 GLY A O 1
ATOM 799 N N . SER A 1 98 ? 11.732 2.447 1.793 1.00 85.56 98 SER A N 1
ATOM 800 C CA . SER A 1 98 ? 13.049 2.924 1.340 1.00 85.56 98 SER A CA 1
ATOM 801 C C . SER A 1 98 ? 13.268 2.703 -0.162 1.00 85.56 98 SER A C 1
ATOM 803 O O . SER A 1 98 ? 13.989 3.452 -0.817 1.00 85.56 98 SER A O 1
ATOM 805 N N . THR A 1 99 ? 12.655 1.666 -0.729 1.00 87.81 99 THR A N 1
ATOM 806 C CA . THR A 1 99 ? 12.547 1.461 -2.177 1.00 87.81 99 THR A CA 1
ATOM 807 C C . THR A 1 99 ? 11.189 0.861 -2.482 1.00 87.81 99 THR A C 1
ATOM 809 O O . THR A 1 99 ? 10.744 -0.033 -1.764 1.00 87.81 99 THR A O 1
ATOM 812 N N . ILE A 1 100 ? 10.556 1.359 -3.540 1.00 92.12 100 ILE A N 1
ATOM 813 C CA . ILE A 1 100 ? 9.285 0.863 -4.063 1.00 92.12 100 ILE A CA 1
ATOM 814 C C . ILE A 1 100 ? 9.534 0.503 -5.528 1.00 92.12 100 ILE A C 1
ATOM 816 O O . ILE A 1 100 ? 9.702 1.388 -6.362 1.00 92.12 100 ILE A O 1
ATOM 820 N N . ALA A 1 101 ? 9.620 -0.779 -5.846 1.00 91.50 101 ALA A N 1
ATOM 821 C CA . ALA A 1 101 ? 9.847 -1.230 -7.212 1.00 91.50 101 ALA A CA 1
ATOM 822 C C . ALA A 1 101 ? 8.514 -1.620 -7.851 1.00 91.50 101 ALA A C 1
ATOM 824 O O . ALA A 1 101 ? 7.726 -2.334 -7.236 1.00 91.50 101 ALA A O 1
ATOM 825 N N . VAL A 1 102 ? 8.259 -1.147 -9.071 1.00 91.56 102 VAL A N 1
ATOM 826 C CA . VAL A 1 102 ? 6.991 -1.357 -9.784 1.00 91.56 102 VAL A CA 1
ATOM 827 C C . VAL A 1 102 ? 7.272 -1.876 -11.184 1.00 91.56 102 VAL A C 1
ATOM 829 O O . VAL A 1 102 ? 7.995 -1.237 -11.947 1.00 91.56 102 VAL A O 1
ATOM 832 N N . CYS A 1 103 ? 6.688 -3.013 -11.555 1.00 91.94 103 CYS A N 1
ATOM 833 C CA . CYS A 1 103 ? 6.806 -3.516 -12.917 1.00 91.94 103 CYS A CA 1
ATOM 834 C C . CYS A 1 103 ? 5.849 -2.795 -13.879 1.00 91.94 103 CYS A C 1
ATOM 836 O O . CYS A 1 103 ? 4.644 -2.692 -13.629 1.00 91.94 103 CYS A O 1
ATOM 838 N N . LEU A 1 104 ? 6.388 -2.340 -15.015 1.00 89.00 104 LEU A N 1
ATOM 839 C CA . LEU A 1 104 ? 5.652 -1.636 -16.075 1.00 89.00 104 LEU A CA 1
ATOM 840 C C . LEU A 1 104 ? 5.871 -2.245 -17.475 1.00 89.00 104 LEU A C 1
ATOM 842 O O . LEU A 1 104 ? 5.473 -1.661 -18.479 1.00 89.00 104 LEU A O 1
ATOM 846 N N . LYS A 1 105 ? 6.472 -3.442 -17.556 1.00 82.50 105 LYS A N 1
ATOM 847 C CA . LYS A 1 105 ? 6.902 -4.095 -18.809 1.00 82.50 105 LYS A CA 1
ATOM 848 C C . LYS A 1 105 ? 5.771 -4.371 -19.812 1.00 82.50 105 LYS A C 1
ATOM 850 O O . LYS A 1 105 ? 6.037 -4.558 -20.998 1.00 82.50 105 LYS A O 1
ATOM 855 N N . GLN A 1 106 ? 4.520 -4.454 -19.361 1.00 78.88 106 GLN A N 1
ATOM 856 C CA . GLN A 1 106 ? 3.351 -4.666 -20.219 1.00 78.88 106 GLN A CA 1
ATOM 857 C C . GLN A 1 106 ? 2.366 -3.503 -20.063 1.00 78.88 106 GLN A C 1
ATOM 859 O O . GLN A 1 106 ? 2.400 -2.763 -19.082 1.00 78.88 106 GLN A O 1
ATOM 864 N N . ILE A 1 107 ? 1.453 -3.347 -21.026 1.00 72.38 107 ILE A N 1
ATOM 865 C CA . ILE A 1 107 ? 0.366 -2.374 -20.894 1.00 72.38 107 ILE A CA 1
ATOM 866 C C . ILE A 1 107 ? -0.561 -2.859 -19.779 1.00 72.38 107 ILE A C 1
ATOM 868 O O . ILE A 1 107 ? -1.274 -3.852 -19.929 1.00 72.38 107 ILE A O 1
ATOM 872 N N . HIS A 1 108 ? -0.542 -2.150 -18.658 1.00 81.25 108 HIS A N 1
ATOM 873 C CA . HIS A 1 108 ? -1.402 -2.417 -17.516 1.00 81.25 108 HIS A CA 1
ATOM 874 C C . HIS A 1 108 ? -2.520 -1.382 -17.442 1.00 81.25 108 HIS A C 1
ATOM 876 O O . HIS A 1 108 ? -2.345 -0.228 -17.823 1.00 81.25 108 HIS A O 1
ATOM 882 N N . ASN A 1 109 ? -3.686 -1.791 -16.944 1.00 90.81 109 ASN A N 1
ATOM 883 C CA . ASN A 1 109 ? -4.720 -0.834 -16.572 1.00 90.81 109 ASN A CA 1
ATOM 884 C C . ASN A 1 109 ? -4.291 -0.136 -15.272 1.00 90.81 109 ASN A C 1
ATOM 886 O O . ASN A 1 109 ? -3.768 -0.772 -14.353 1.00 90.81 109 ASN A O 1
ATOM 890 N N . ILE A 1 110 ? -4.552 1.165 -15.187 1.00 95.19 110 ILE A N 1
ATOM 891 C CA . ILE A 1 110 ? -4.339 1.972 -13.991 1.00 95.19 110 ILE A CA 1
ATOM 892 C C . ILE A 1 110 ? -4.978 1.380 -12.723 1.00 95.19 110 ILE A C 1
ATOM 894 O O . ILE A 1 110 ? -4.390 1.481 -11.648 1.00 95.19 110 ILE A O 1
ATOM 898 N N . ASP A 1 111 ? -6.137 0.725 -12.822 1.00 95.69 111 ASP A N 1
ATOM 899 C CA . ASP A 1 111 ? -6.786 0.067 -11.682 1.00 95.69 111 ASP A CA 1
ATOM 900 C C . ASP A 1 111 ? -5.951 -1.123 -11.171 1.00 95.69 111 ASP A C 1
ATOM 902 O O . ASP A 1 111 ? -5.795 -1.298 -9.964 1.00 95.69 111 ASP A O 1
ATOM 906 N N . THR A 1 112 ? -5.320 -1.894 -12.064 1.00 95.12 112 THR A N 1
ATOM 907 C CA . THR A 1 112 ? -4.400 -2.978 -11.678 1.00 95.12 112 THR A CA 1
ATOM 908 C C . THR A 1 112 ? -3.147 -2.428 -11.001 1.00 95.12 112 THR A C 1
ATOM 910 O O . THR A 1 112 ? -2.757 -2.940 -9.954 1.00 95.12 112 THR A O 1
ATOM 913 N N . LEU A 1 113 ? -2.554 -1.358 -11.542 1.00 94.94 113 LEU A N 1
ATOM 914 C CA . LEU A 1 113 ? -1.392 -0.704 -10.928 1.00 94.94 113 LEU A CA 1
ATOM 915 C C . LEU A 1 113 ? -1.726 -0.110 -9.557 1.00 94.94 113 LEU A C 1
ATOM 917 O O . LEU A 1 113 ? -0.986 -0.289 -8.595 1.00 94.94 113 LEU A O 1
ATOM 921 N N . THR A 1 114 ? -2.880 0.542 -9.438 1.00 97.12 114 THR A N 1
ATOM 922 C CA . THR A 1 114 ? -3.356 1.088 -8.163 1.00 97.12 114 THR A CA 1
ATOM 923 C C . THR A 1 114 ? -3.599 -0.034 -7.150 1.00 97.12 114 THR A C 1
ATOM 925 O O . THR A 1 114 ? -3.222 0.101 -5.991 1.00 97.12 114 THR A O 1
ATOM 928 N N . PHE A 1 115 ? -4.166 -1.168 -7.576 1.00 97.25 115 PHE A N 1
ATOM 929 C CA . PHE A 1 115 ? -4.378 -2.334 -6.718 1.00 97.25 115 PHE A CA 1
ATOM 930 C C . PHE A 1 115 ? -3.064 -2.910 -6.167 1.00 97.25 115 PHE A C 1
ATOM 932 O O . PHE A 1 115 ? -2.959 -3.102 -4.956 1.00 97.25 115 PHE A O 1
ATOM 939 N N . VAL A 1 116 ? -2.054 -3.145 -7.016 1.00 95.25 116 VAL A N 1
ATOM 940 C CA . VAL A 1 116 ? -0.747 -3.658 -6.550 1.00 95.25 116 VAL A CA 1
ATOM 941 C C . VAL A 1 116 ? 0.003 -2.622 -5.713 1.00 95.25 116 VAL A C 1
ATOM 943 O O . VAL A 1 116 ? 0.681 -2.974 -4.759 1.00 95.25 116 VAL A O 1
ATOM 946 N N . MET A 1 117 ? -0.181 -1.327 -5.971 1.00 96.81 117 MET A N 1
ATOM 947 C CA . MET A 1 117 ? 0.368 -0.300 -5.088 1.00 96.81 117 MET A CA 1
ATOM 948 C C . MET A 1 117 ? -0.299 -0.294 -3.711 1.00 96.81 117 MET A C 1
ATOM 950 O O . MET A 1 117 ? 0.383 -0.107 -2.709 1.00 96.81 117 MET A O 1
ATOM 954 N N . ILE A 1 118 ? -1.609 -0.535 -3.619 1.00 98.00 118 ILE A N 1
ATOM 955 C CA . ILE A 1 118 ? -2.295 -0.661 -2.324 1.00 98.00 118 ILE A CA 1
ATOM 956 C C . ILE A 1 118 ? -1.868 -1.949 -1.590 1.00 98.00 118 ILE A C 1
ATOM 958 O O . ILE A 1 118 ? -1.755 -1.933 -0.360 1.00 98.00 118 ILE A O 1
ATOM 962 N N . HIS A 1 119 ? -1.570 -3.037 -2.314 1.00 95.56 119 HIS A N 1
ATOM 963 C CA . HIS A 1 119 ? -0.924 -4.227 -1.738 1.00 95.56 119 HIS A CA 1
ATOM 964 C C . HIS A 1 119 ? 0.372 -3.829 -1.022 1.00 95.56 119 HIS A C 1
ATOM 966 O O . HIS A 1 119 ? 0.552 -4.144 0.154 1.00 95.56 119 HIS A O 1
ATOM 972 N N . GLU A 1 120 ? 1.228 -3.065 -1.698 1.00 95.19 120 GLU A N 1
ATOM 973 C CA . GLU A 1 120 ? 2.485 -2.574 -1.138 1.00 95.19 120 GLU A CA 1
ATOM 974 C C . GLU A 1 120 ? 2.276 -1.614 0.049 1.00 95.19 120 GLU A C 1
ATOM 976 O O . GLU A 1 120 ? 2.901 -1.767 1.099 1.00 95.19 120 GLU A O 1
ATOM 981 N N . LEU A 1 121 ? 1.333 -0.669 -0.026 1.00 96.94 121 LEU A N 1
ATOM 982 C CA . LEU A 1 121 ? 1.008 0.185 1.128 1.00 96.94 121 LEU A CA 1
ATOM 983 C C . LEU A 1 121 ? 0.607 -0.634 2.364 1.00 96.94 121 LEU A C 1
ATOM 985 O O . LEU A 1 121 ? 0.940 -0.261 3.488 1.00 96.94 121 LEU A O 1
ATOM 989 N N . SER A 1 122 ? -0.060 -1.772 2.172 1.00 96.69 122 SER A N 1
ATOM 990 C CA . SER A 1 122 ? -0.458 -2.650 3.277 1.00 96.69 122 SER A CA 1
ATOM 991 C C . SER A 1 122 ? 0.762 -3.213 4.016 1.00 96.69 122 SER A C 1
ATOM 993 O O . SER A 1 122 ? 0.777 -3.235 5.249 1.00 96.69 122 SER A O 1
ATOM 995 N N . HIS A 1 123 ? 1.835 -3.550 3.290 1.00 94.56 123 HIS A N 1
ATOM 996 C CA . HIS A 1 123 ? 3.122 -3.947 3.878 1.00 94.56 123 HIS A CA 1
ATOM 997 C C . HIS A 1 123 ? 3.802 -2.829 4.669 1.00 94.56 123 HIS A C 1
ATOM 999 O O . HIS A 1 123 ? 4.511 -3.105 5.640 1.00 94.56 123 HIS A O 1
ATOM 1005 N N . MET A 1 124 ? 3.587 -1.565 4.291 1.00 95.19 124 MET A N 1
ATOM 1006 C CA . MET A 1 124 ? 4.098 -0.408 5.038 1.00 95.19 124 MET A CA 1
ATOM 1007 C C . MET A 1 124 ? 3.342 -0.169 6.350 1.00 95.19 124 MET A C 1
ATOM 1009 O O . MET A 1 124 ? 3.929 0.355 7.298 1.00 95.19 124 MET A O 1
ATOM 1013 N N . GLY A 1 125 ? 2.057 -0.529 6.406 1.00 93.56 125 GLY A N 1
ATOM 1014 C CA . GLY A 1 125 ? 1.217 -0.422 7.604 1.00 93.56 125 GLY A CA 1
ATOM 1015 C C . GLY A 1 125 ? 1.390 -1.578 8.593 1.00 93.56 125 GLY A C 1
ATOM 1016 O O . GLY A 1 125 ? 1.123 -1.421 9.788 1.00 93.56 125 GLY A O 1
ATOM 1017 N N . LEU A 1 126 ? 1.867 -2.726 8.111 1.00 93.50 126 LEU A N 1
ATOM 1018 C CA . LEU A 1 126 ? 2.087 -3.938 8.894 1.00 93.50 126 LEU A CA 1
ATOM 1019 C C . LEU A 1 126 ? 3.424 -3.902 9.653 1.00 93.50 126 LEU A C 1
ATOM 1021 O O . LEU A 1 126 ? 4.427 -3.390 9.150 1.00 93.50 126 LEU A O 1
ATOM 1025 N N . ALA A 1 127 ? 3.464 -4.478 10.857 1.00 85.62 127 ALA A N 1
ATOM 1026 C CA . ALA A 1 127 ? 4.719 -4.676 11.589 1.00 85.62 127 ALA A CA 1
ATOM 1027 C C . ALA A 1 127 ? 5.577 -5.797 10.968 1.00 85.62 127 ALA A C 1
ATOM 1029 O O . ALA A 1 127 ? 6.764 -5.593 10.714 1.00 85.62 127 ALA A O 1
ATOM 1030 N N . ASP A 1 128 ? 4.953 -6.932 10.657 1.00 81.94 128 ASP A N 1
ATOM 1031 C CA . ASP A 1 128 ? 5.595 -8.113 10.072 1.00 81.94 128 ASP A CA 1
ATOM 1032 C C . ASP A 1 128 ? 5.901 -7.948 8.568 1.00 81.94 128 ASP A C 1
ATOM 1034 O O . ASP A 1 128 ? 5.537 -6.939 7.953 1.00 81.94 128 ASP A O 1
ATOM 1038 N N . MET A 1 129 ? 6.633 -8.903 7.978 1.00 72.88 129 MET A N 1
ATOM 1039 C CA . MET A 1 129 ? 7.019 -8.882 6.551 1.00 72.88 129 MET A CA 1
ATOM 1040 C C . MET A 1 129 ? 6.175 -9.795 5.649 1.00 72.88 129 MET A C 1
ATOM 1042 O O . MET A 1 129 ? 6.255 -9.667 4.433 1.00 72.88 129 MET A O 1
ATOM 1046 N N . GLU A 1 130 ? 5.388 -10.707 6.218 1.00 82.69 130 GLU A N 1
ATOM 1047 C CA . GLU A 1 130 ? 4.558 -11.652 5.455 1.00 82.69 130 GLU A CA 1
ATOM 1048 C C . GLU A 1 130 ? 3.100 -11.169 5.329 1.00 82.69 130 GLU A C 1
ATOM 1050 O O . GLU A 1 130 ? 2.781 -10.017 5.623 1.00 82.69 130 GLU A O 1
ATOM 1055 N N . HIS A 1 131 ? 2.190 -12.063 4.921 1.00 89.44 131 HIS A N 1
ATOM 1056 C CA . HIS A 1 131 ? 0.751 -11.814 4.787 1.00 89.44 131 HIS A CA 1
ATOM 1057 C C . HIS A 1 131 ? -0.091 -12.492 5.898 1.00 89.44 131 HIS A C 1
ATOM 1059 O O . HIS A 1 131 ? -0.955 -13.321 5.581 1.00 89.44 131 HIS A O 1
ATOM 1065 N N . PRO A 1 132 ? 0.110 -12.182 7.201 1.00 92.81 132 PRO A N 1
ATOM 1066 C CA . PRO A 1 132 ? -0.749 -12.689 8.272 1.00 92.81 132 PRO A CA 1
ATOM 1067 C C . PRO A 1 132 ? -2.180 -12.148 8.127 1.00 92.81 132 PRO A C 1
ATOM 1069 O O . PRO A 1 132 ? -2.449 -11.271 7.309 1.00 92.81 132 PRO A O 1
ATOM 1072 N N . LEU A 1 133 ? -3.124 -12.611 8.955 1.00 93.31 133 LEU A N 1
ATOM 1073 C CA . LEU A 1 133 ? -4.507 -12.113 8.908 1.00 93.31 133 LEU A CA 1
ATOM 1074 C C . LEU A 1 133 ? -4.563 -10.578 8.934 1.00 93.31 133 LEU A C 1
ATOM 1076 O O . LEU A 1 133 ? -5.253 -9.988 8.110 1.00 93.31 133 LEU A O 1
ATOM 1080 N N . GLU A 1 134 ? -3.786 -9.941 9.814 1.00 94.94 134 GLU A N 1
ATOM 1081 C CA . GLU A 1 134 ? -3.725 -8.481 9.931 1.00 94.94 134 GLU A CA 1
ATOM 1082 C C . GLU A 1 134 ? -3.376 -7.783 8.610 1.00 94.94 134 GLU A C 1
ATOM 1084 O O . GLU A 1 134 ? -4.002 -6.776 8.283 1.00 94.94 134 GLU A O 1
ATOM 1089 N N . TYR A 1 135 ? -2.462 -8.341 7.811 1.00 95.94 135 TYR A N 1
ATOM 1090 C CA . TYR A 1 135 ? -2.161 -7.816 6.480 1.00 95.94 135 TYR A CA 1
ATOM 1091 C C . TYR A 1 135 ? -3.424 -7.733 5.620 1.00 95.94 135 TYR A C 1
ATOM 1093 O O . TYR A 1 135 ? -3.727 -6.687 5.052 1.00 95.94 135 TYR A O 1
ATOM 1101 N N . TRP A 1 136 ? -4.196 -8.820 5.549 1.00 96.19 136 TRP A N 1
ATOM 1102 C CA . TRP A 1 136 ? -5.393 -8.882 4.710 1.00 96.19 136 TRP A CA 1
ATOM 1103 C C . TRP A 1 136 ? -6.483 -7.933 5.200 1.00 96.19 136 TRP A C 1
ATOM 1105 O O . TRP A 1 136 ? -7.217 -7.366 4.388 1.00 96.19 136 TRP A O 1
ATOM 1115 N N . GLN A 1 137 ? -6.571 -7.728 6.515 1.00 96.62 137 GLN A N 1
ATOM 1116 C CA . GLN A 1 137 ? -7.472 -6.747 7.110 1.00 96.62 137 GLN A CA 1
ATOM 1117 C C . GLN A 1 137 ? -7.069 -5.313 6.722 1.00 96.62 137 GLN A C 1
ATOM 1119 O O . GLN A 1 137 ? -7.938 -4.527 6.340 1.00 96.62 137 GLN A O 1
ATOM 1124 N N . ILE A 1 138 ? -5.766 -4.985 6.765 1.00 97.94 138 ILE A N 1
ATOM 1125 C CA . ILE A 1 138 ? -5.227 -3.678 6.344 1.00 97.94 138 ILE A CA 1
ATOM 1126 C C . ILE A 1 138 ? -5.491 -3.478 4.854 1.00 97.94 138 ILE A C 1
ATOM 1128 O O . ILE A 1 138 ? -6.013 -2.443 4.442 1.00 97.94 138 ILE A O 1
ATOM 1132 N N . PHE A 1 139 ? -5.188 -4.492 4.045 1.00 97.75 139 PHE A N 1
ATOM 1133 C CA . PHE A 1 139 ? -5.363 -4.424 2.605 1.00 97.75 139 PHE A CA 1
ATOM 1134 C C . PHE A 1 139 ? -6.830 -4.203 2.237 1.00 97.75 139 PHE A C 1
ATOM 1136 O O . PHE A 1 139 ? -7.155 -3.306 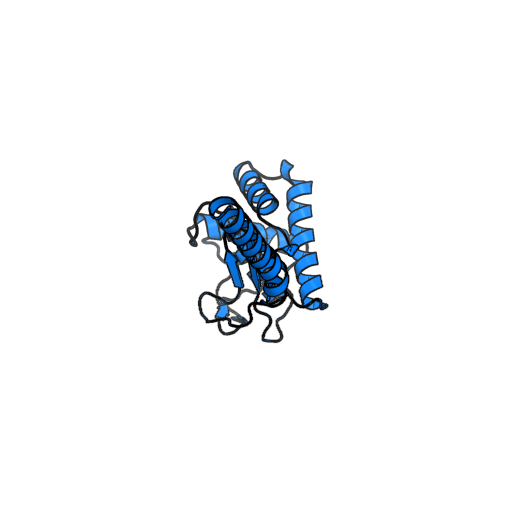1.458 1.00 97.75 139 PHE A O 1
ATOM 1143 N N . LYS A 1 140 ? -7.746 -4.947 2.869 1.00 98.00 140 LYS A N 1
ATOM 1144 C CA . LYS A 1 140 ? -9.185 -4.751 2.684 1.00 98.00 140 LYS A CA 1
ATOM 1145 C C . LYS A 1 140 ? -9.636 -3.352 3.105 1.00 98.00 140 LYS A C 1
ATOM 1147 O O . LYS A 1 140 ? -10.411 -2.739 2.375 1.00 98.00 140 LYS A O 1
ATOM 1152 N N . PHE A 1 141 ? -9.153 -2.847 4.240 1.00 98.38 141 PHE A N 1
ATOM 1153 C CA . PHE A 1 141 ? -9.432 -1.485 4.700 1.00 98.38 141 PHE A CA 1
ATOM 1154 C C . PHE A 1 141 ? -9.027 -0.439 3.647 1.00 98.38 141 PHE A C 1
ATOM 1156 O O . PHE A 1 141 ? -9.866 0.350 3.216 1.00 98.38 141 PHE A O 1
ATOM 1163 N N . LEU A 1 142 ? -7.793 -0.491 3.137 1.00 98.56 142 LEU A N 1
ATOM 1164 C CA . LEU A 1 142 ? -7.317 0.469 2.135 1.00 98.56 142 LEU A CA 1
ATOM 1165 C C . LEU A 1 142 ? -8.080 0.371 0.804 1.00 98.56 142 LEU A C 1
ATOM 1167 O O . LEU A 1 142 ? -8.371 1.395 0.186 1.00 98.56 142 LEU A O 1
ATOM 1171 N N . LEU A 1 143 ? -8.443 -0.841 0.368 1.00 98.44 143 LEU A N 1
ATOM 1172 C CA . LEU A 1 143 ? -9.259 -1.043 -0.835 1.00 98.44 143 LEU A CA 1
ATOM 1173 C C . LEU A 1 143 ? -10.662 -0.442 -0.688 1.00 98.44 143 LEU A C 1
ATOM 1175 O O . LEU A 1 143 ? -11.178 0.134 -1.648 1.00 98.44 143 LEU A O 1
ATOM 1179 N N . ILE A 1 144 ? -11.273 -0.549 0.497 1.00 97.94 144 ILE A N 1
ATOM 1180 C CA . ILE A 1 144 ? -12.571 0.072 0.794 1.00 97.94 144 ILE A CA 1
ATOM 1181 C C . ILE A 1 144 ? -12.462 1.595 0.662 1.00 97.94 144 ILE A C 1
ATOM 1183 O O . ILE A 1 144 ? -13.266 2.198 -0.049 1.00 97.94 144 ILE A O 1
ATOM 1187 N N . GLU A 1 145 ? -11.459 2.211 1.289 1.00 98.38 145 GLU A N 1
ATOM 1188 C CA . GLU A 1 145 ? -11.268 3.666 1.252 1.00 98.38 145 GLU A CA 1
ATOM 1189 C C . GLU A 1 145 ? -10.969 4.165 -0.173 1.00 98.38 145 GLU A C 1
ATOM 1191 O O . GLU A 1 145 ? -11.609 5.102 -0.655 1.00 98.38 145 GLU A O 1
ATOM 1196 N N . ALA A 1 146 ? -10.097 3.477 -0.915 1.00 98.38 146 ALA A N 1
ATOM 1197 C CA . ALA A 1 146 ? -9.809 3.805 -2.312 1.00 98.38 146 ALA A CA 1
ATOM 1198 C C . ALA A 1 146 ? -11.050 3.694 -3.217 1.00 98.38 146 ALA A C 1
ATOM 1200 O O . ALA A 1 146 ? -11.263 4.543 -4.089 1.00 98.38 146 ALA A O 1
ATOM 1201 N N . THR A 1 147 ? -11.889 2.677 -2.993 1.00 97.62 147 THR A N 1
ATOM 1202 C CA . THR A 1 147 ? -13.133 2.470 -3.751 1.00 97.62 147 THR A CA 1
ATOM 1203 C C . THR A 1 147 ? -14.158 3.561 -3.436 1.00 97.62 147 THR A C 1
ATOM 1205 O O . THR A 1 147 ? -14.724 4.141 -4.359 1.00 97.62 147 THR A O 1
ATOM 1208 N N . LYS A 1 148 ? -14.355 3.921 -2.156 1.00 97.25 148 LYS A N 1
ATOM 1209 C CA . LYS A 1 148 ? -15.250 5.025 -1.742 1.00 97.25 148 LYS A CA 1
ATOM 1210 C C . LYS A 1 148 ? -14.879 6.354 -2.403 1.00 97.25 148 LYS A C 1
ATOM 1212 O O . LYS A 1 148 ? -15.750 7.152 -2.737 1.00 97.25 148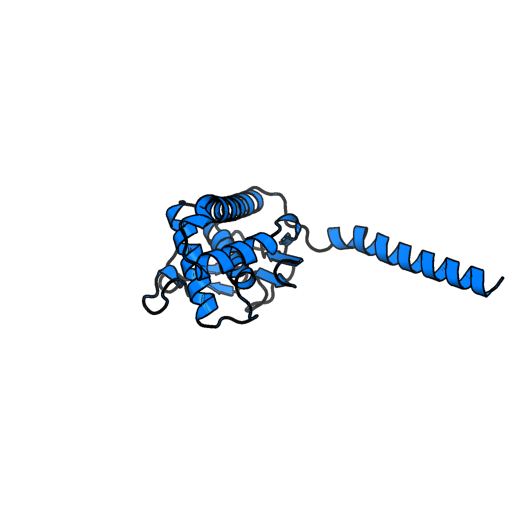 LYS A O 1
ATOM 1217 N N . MET A 1 149 ? -13.584 6.585 -2.609 1.00 97.69 149 MET A N 1
ATOM 1218 C CA . MET A 1 149 ? -13.059 7.784 -3.260 1.00 97.69 149 MET A CA 1
ATOM 1219 C C . MET A 1 149 ? -13.081 7.734 -4.799 1.00 97.69 149 MET A C 1
ATOM 1221 O O . MET A 1 149 ? -12.621 8.687 -5.436 1.00 97.69 149 MET A O 1
ATOM 1225 N N . ASN A 1 150 ? -13.577 6.646 -5.402 1.00 97.19 150 ASN A N 1
ATOM 1226 C CA . ASN A 1 150 ? -13.508 6.375 -6.843 1.00 97.19 150 ASN A CA 1
ATOM 1227 C C . ASN A 1 150 ? -12.069 6.435 -7.399 1.00 97.19 150 ASN A C 1
ATOM 1229 O O . ASN A 1 150 ? -11.838 6.903 -8.514 1.00 97.19 150 ASN A O 1
ATOM 1233 N N . LEU A 1 151 ? -11.081 6.006 -6.606 1.00 97.31 151 LEU A N 1
ATOM 1234 C CA . LEU A 1 151 ? -9.674 5.918 -7.026 1.00 97.31 151 LEU A CA 1
ATOM 1235 C C . LEU A 1 151 ? -9.322 4.551 -7.607 1.00 97.31 151 LEU A C 1
ATOM 1237 O O . LEU A 1 151 ? -8.276 4.409 -8.236 1.00 97.31 151 LEU A O 1
ATOM 1241 N N . LEU A 1 152 ? -10.167 3.552 -7.376 1.00 95.44 152 LEU A N 1
ATOM 1242 C CA . LEU A 1 152 ? -9.970 2.188 -7.830 1.00 95.44 152 LEU A CA 1
ATOM 1243 C C . LEU A 1 152 ? -11.327 1.544 -8.107 1.00 95.44 152 LEU A C 1
ATOM 1245 O O . LEU A 1 152 ? -12.160 1.448 -7.205 1.00 95.44 152 LEU A O 1
ATOM 1249 N N . ASN A 1 153 ? -11.522 1.044 -9.327 1.00 94.12 153 ASN A N 1
ATOM 1250 C CA . ASN A 1 153 ? -12.626 0.132 -9.614 1.00 94.12 153 ASN A CA 1
ATOM 1251 C C . ASN A 1 153 ? -12.168 -1.294 -9.307 1.00 94.12 153 ASN A C 1
ATOM 1253 O O . ASN A 1 153 ? -11.469 -1.927 -10.098 1.00 94.12 153 ASN A O 1
ATOM 1257 N N . CYS A 1 154 ? -12.517 -1.801 -8.126 1.00 89.56 154 CYS A N 1
ATOM 1258 C CA . CYS A 1 154 ? -12.062 -3.122 -7.711 1.00 89.56 154 CYS A CA 1
ATOM 1259 C C . CYS A 1 154 ? -12.657 -4.239 -8.582 1.00 89.56 154 CYS A C 1
ATOM 1261 O O . CYS A 1 154 ? -13.871 -4.349 -8.744 1.00 89.56 154 CYS A O 1
ATOM 1263 N N . ILE A 1 155 ? -11.786 -5.120 -9.075 1.00 91.00 155 ILE A N 1
ATOM 1264 C CA . ILE A 1 155 ? -12.150 -6.325 -9.827 1.00 91.00 155 ILE A CA 1
ATOM 1265 C C . ILE A 1 155 ? -12.156 -7.517 -8.870 1.00 91.00 155 ILE A C 1
ATOM 1267 O O . ILE A 1 155 ? -11.239 -7.686 -8.059 1.00 91.00 155 ILE A O 1
ATOM 1271 N N . ASN A 1 156 ? -13.179 -8.367 -8.968 1.00 93.19 156 ASN A N 1
ATOM 1272 C CA . ASN A 1 156 ? -13.178 -9.656 -8.285 1.00 93.19 156 ASN A CA 1
ATOM 1273 C C . ASN A 1 156 ? -12.266 -10.624 -9.048 1.00 93.19 156 ASN A C 1
ATOM 1275 O O . ASN A 1 156 ? -12.723 -11.345 -9.937 1.00 93.19 156 ASN A O 1
ATOM 1279 N N . TYR A 1 157 ? -10.978 -10.616 -8.707 1.00 93.94 157 TYR A N 1
ATOM 1280 C CA . TYR A 1 157 ? -9.963 -11.422 -9.383 1.00 93.94 157 TYR A CA 1
ATOM 1281 C C . TYR A 1 157 ? -10.187 -12.935 -9.257 1.00 93.94 157 TYR A C 1
ATOM 1283 O O . TYR A 1 157 ? -9.769 -13.676 -10.136 1.00 93.94 157 TYR A O 1
ATOM 1291 N N . SER A 1 158 ? -10.948 -13.399 -8.261 1.00 92.75 158 SER A N 1
ATOM 1292 C CA . SER A 1 158 ? -11.322 -14.818 -8.156 1.00 92.75 158 SER A CA 1
ATOM 1293 C C . SER A 1 158 ? -12.336 -15.251 -9.216 1.00 92.75 158 SER A C 1
ATOM 1295 O O . SER A 1 158 ? -12.473 -16.438 -9.492 1.00 92.75 158 SER A O 1
ATOM 1297 N N . LYS A 1 159 ? -13.050 -14.295 -9.824 1.00 94.31 159 LYS A N 1
ATOM 1298 C CA . LYS A 1 159 ? -13.946 -14.532 -10.967 1.00 94.31 159 LYS A CA 1
ATOM 1299 C C . LYS A 1 159 ? -13.317 -14.111 -12.294 1.00 94.31 159 LYS A C 1
ATOM 1301 O O . LYS A 1 159 ? -13.544 -14.760 -13.308 1.00 94.31 159 LYS A O 1
ATOM 1306 N N . TYR A 1 160 ? -12.552 -13.023 -12.278 1.00 94.56 160 TYR A N 1
ATOM 1307 C CA . TYR A 1 160 ? -11.948 -12.404 -13.455 1.00 94.56 160 TYR A CA 1
ATOM 1308 C C . TYR A 1 160 ? -10.447 -12.192 -13.218 1.00 94.56 160 TYR A C 1
ATOM 1310 O O . TYR A 1 160 ? -10.029 -11.056 -12.979 1.00 94.56 160 TYR A O 1
ATOM 1318 N N . PRO A 1 161 ? -9.637 -13.263 -13.217 1.00 93.56 161 PRO A N 1
ATOM 1319 C CA . PRO A 1 161 ? -8.219 -13.152 -12.914 1.00 93.56 161 PRO A CA 1
ATOM 1320 C C . PRO A 1 161 ? -7.485 -12.352 -13.993 1.00 93.56 161 PRO A C 1
ATOM 1322 O O . PRO A 1 161 ? -7.809 -12.427 -15.181 1.00 93.56 161 PRO A O 1
ATOM 1325 N N . VAL A 1 162 ? -6.474 -11.592 -13.579 1.00 92.25 162 VAL A N 1
ATOM 1326 C CA . VAL A 1 162 ? -5.689 -10.713 -14.458 1.00 92.25 162 VAL A CA 1
ATOM 1327 C C . VAL A 1 162 ? -4.215 -11.064 -14.335 1.00 92.25 162 VAL A C 1
ATOM 1329 O O . VAL A 1 162 ? -3.715 -11.294 -13.240 1.00 92.25 162 VAL A O 1
ATOM 1332 N N . LYS A 1 163 ? -3.493 -11.088 -15.458 1.00 90.94 163 LYS A N 1
ATOM 1333 C CA . LYS A 1 163 ? -2.033 -11.219 -15.437 1.00 90.94 163 LYS A CA 1
ATOM 1334 C C . LYS A 1 163 ? -1.383 -9.848 -15.277 1.00 90.94 163 LYS A C 1
ATOM 1336 O O . LYS A 1 163 ? -1.640 -8.944 -16.068 1.00 90.94 163 LYS A O 1
ATOM 1341 N N . TYR A 1 164 ? -0.507 -9.723 -14.291 1.00 91.00 164 TYR A N 1
ATOM 1342 C CA . TYR A 1 164 ? 0.314 -8.548 -14.037 1.00 91.00 164 TYR A CA 1
ATOM 1343 C C . TYR A 1 164 ? 1.785 -8.963 -14.050 1.00 91.00 164 TYR A C 1
ATOM 1345 O O . TYR A 1 164 ? 2.222 -9.721 -13.196 1.00 91.00 164 TYR A O 1
ATOM 1353 N N . CYS A 1 165 ? 2.537 -8.543 -15.070 1.00 89.31 165 CYS A N 1
ATOM 1354 C CA . CYS A 1 165 ? 3.948 -8.906 -15.248 1.00 89.31 165 CYS A CA 1
ATOM 1355 C C . CYS A 1 165 ? 4.268 -10.406 -15.087 1.00 89.31 165 CYS A C 1
ATOM 1357 O O . CYS A 1 165 ? 5.319 -10.771 -14.581 1.00 89.31 165 CYS A O 1
ATOM 1359 N N . GLY A 1 166 ? 3.364 -11.285 -15.531 1.00 85.44 166 GLY A N 1
ATOM 1360 C CA . GLY A 1 166 ? 3.523 -12.741 -15.412 1.00 85.44 166 GLY A CA 1
ATOM 1361 C C . GLY A 1 166 ? 2.982 -13.342 -14.110 1.00 85.44 166 GLY A C 1
ATOM 1362 O O . GLY A 1 166 ? 2.710 -14.540 -14.090 1.00 85.44 166 GLY A O 1
ATOM 1363 N N . LEU A 1 167 ? 2.723 -12.528 -13.082 1.00 88.56 167 LEU A N 1
ATOM 1364 C CA . LEU A 1 167 ? 1.973 -12.925 -11.892 1.00 88.56 167 LEU A CA 1
ATOM 1365 C C . LEU A 1 167 ? 0.475 -12.998 -12.209 1.00 88.56 167 LEU A C 1
ATOM 1367 O O . LEU A 1 167 ? -0.079 -12.114 -12.867 1.00 88.56 167 LEU A O 1
ATOM 1371 N N . LEU A 1 168 ? -0.192 -14.052 -11.743 1.00 91.06 168 LEU A N 1
ATOM 1372 C CA . LEU A 1 168 ? -1.644 -14.170 -11.819 1.00 91.06 168 LEU A CA 1
ATOM 1373 C C . LEU A 1 168 ? -2.268 -13.523 -10.580 1.00 91.06 168 LEU A C 1
ATOM 1375 O O . LEU A 1 168 ? -2.073 -14.001 -9.470 1.00 91.06 168 LEU A O 1
ATOM 1379 N N . LEU A 1 169 ? -3.029 -12.451 -10.777 1.00 92.25 169 LEU A N 1
ATOM 1380 C CA . LEU A 1 169 ? -3.890 -11.881 -9.749 1.00 92.25 169 LEU A CA 1
ATOM 1381 C C . LEU A 1 169 ? -5.217 -12.643 -9.773 1.00 92.25 169 LEU A C 1
ATOM 1383 O O . LEU A 1 169 ? -5.981 -12.512 -10.731 1.00 92.25 169 LEU A O 1
ATOM 1387 N N . ASP A 1 170 ? -5.482 -13.434 -8.736 1.00 93.44 170 ASP A N 1
ATOM 1388 C CA . ASP A 1 170 ? -6.651 -14.321 -8.616 1.00 93.44 170 ASP A CA 1
ATOM 1389 C C . ASP A 1 170 ? -7.429 -14.143 -7.295 1.00 93.44 170 ASP A C 1
ATOM 1391 O O . ASP A 1 170 ? -8.460 -14.781 -7.069 1.00 93.44 170 ASP A O 1
ATOM 1395 N N . ALA A 1 171 ? -6.994 -13.222 -6.434 1.00 92.19 171 ALA A N 1
ATOM 1396 C CA . ALA A 1 171 ? -7.642 -12.921 -5.167 1.00 92.19 171 ALA A CA 1
ATOM 1397 C C . ALA A 1 171 ? -7.756 -11.413 -4.929 1.00 92.19 171 ALA A C 1
ATOM 1399 O O . ALA A 1 171 ? -6.869 -10.624 -5.253 1.00 92.19 171 ALA A O 1
ATOM 1400 N N . ASN A 1 172 ? -8.874 -11.009 -4.330 1.00 94.56 172 ASN A N 1
ATOM 1401 C CA . ASN A 1 172 ? -9.094 -9.646 -3.866 1.00 94.56 172 ASN A CA 1
ATOM 1402 C C . ASN A 1 172 ? -9.883 -9.694 -2.544 1.00 94.56 172 ASN A C 1
ATOM 1404 O O . ASN A 1 172 ? -11.054 -10.094 -2.559 1.00 94.56 172 ASN A O 1
ATOM 1408 N N . PRO A 1 173 ? -9.288 -9.290 -1.401 1.00 95.12 173 PRO A N 1
ATOM 1409 C CA . PRO A 1 173 ? -9.930 -9.426 -0.094 1.00 95.12 173 PRO A CA 1
ATOM 1410 C C . PRO A 1 173 ? -11.182 -8.551 0.053 1.00 95.12 173 PRO A C 1
ATOM 1412 O O . PRO A 1 173 ? -12.013 -8.829 0.920 1.00 95.12 173 PRO A O 1
ATOM 1415 N N . LEU A 1 174 ? -11.381 -7.549 -0.816 1.00 94.31 174 LEU A N 1
ATOM 1416 C CA . LEU A 1 174 ? -12.611 -6.757 -0.845 1.00 94.31 174 LEU A CA 1
ATOM 1417 C C . LEU A 1 174 ? -13.861 -7.635 -1.018 1.00 94.31 174 LEU A C 1
ATOM 1419 O O . LEU A 1 174 ? -14.879 -7.362 -0.390 1.00 94.31 174 LEU A O 1
ATOM 1423 N N . PHE A 1 175 ? -13.767 -8.707 -1.811 1.00 93.50 175 PHE A N 1
ATOM 1424 C CA . PHE A 1 175 ? -14.885 -9.604 -2.131 1.00 93.50 175 PHE A CA 1
ATOM 1425 C C . PHE A 1 175 ? -14.941 -10.868 -1.260 1.00 93.50 175 PHE A C 1
ATOM 1427 O O . PHE A 1 175 ? -15.743 -11.756 -1.536 1.00 93.50 175 PHE A O 1
ATOM 1434 N N . SER A 1 176 ? -14.084 -10.976 -0.241 1.00 90.94 176 SER A N 1
ATOM 1435 C CA . SER A 1 176 ? -14.063 -12.113 0.686 1.00 90.94 176 SER A CA 1
ATOM 1436 C C . SER A 1 176 ? -14.765 -11.763 1.993 1.00 90.94 176 SER A C 1
ATOM 1438 O O . SER A 1 176 ? -14.333 -10.846 2.690 1.00 90.94 176 SER A O 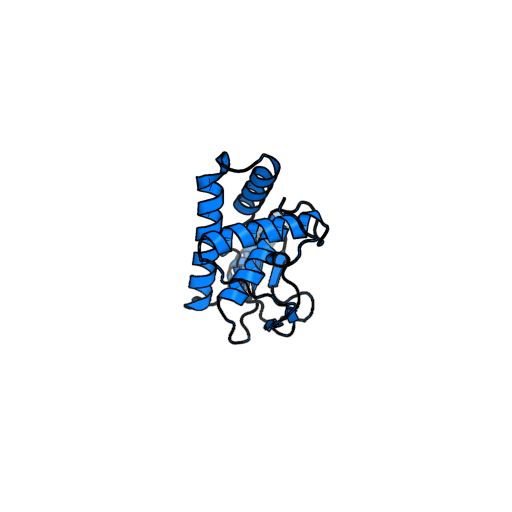1
ATOM 1440 N N . ASP A 1 177 ? -15.792 -12.521 2.376 1.00 89.62 177 ASP A N 1
ATOM 1441 C CA . ASP A 1 177 ? -16.505 -12.329 3.651 1.00 89.62 177 ASP A CA 1
ATOM 1442 C C . ASP A 1 177 ? -15.704 -12.822 4.869 1.00 89.62 177 ASP A C 1
ATOM 1444 O O . ASP A 1 177 ? -15.980 -12.440 6.007 1.00 89.62 177 ASP A O 1
ATOM 1448 N N . HIS A 1 178 ? -14.671 -13.637 4.640 1.00 90.31 178 HIS A N 1
ATOM 1449 C CA . HIS A 1 178 ? -13.815 -14.193 5.693 1.00 90.31 178 HIS A CA 1
ATOM 1450 C C . HIS A 1 178 ? -12.774 -13.197 6.216 1.00 90.31 178 HIS A C 1
ATOM 1452 O O . HIS A 1 178 ? -12.215 -13.396 7.293 1.00 90.31 178 HIS A O 1
ATOM 1458 N N . VAL A 1 179 ? -12.529 -12.112 5.479 1.00 90.31 179 VAL A N 1
ATOM 1459 C CA . VAL A 1 179 ? -11.623 -11.035 5.883 1.00 90.31 179 VAL A CA 1
ATOM 1460 C C . VAL A 1 179 ? -12.465 -9.829 6.282 1.00 90.31 179 VAL A C 1
ATOM 1462 O O . VAL A 1 179 ? -13.164 -9.246 5.454 1.00 90.31 179 VAL A O 1
ATOM 1465 N N . LYS A 1 180 ? -12.405 -9.429 7.551 1.00 92.75 180 LYS A N 1
ATOM 1466 C CA . LYS A 1 180 ? -12.973 -8.151 8.011 1.00 92.75 180 LYS A CA 1
ATOM 1467 C C . LYS A 1 180 ? -11.904 -7.056 7.904 1.00 92.75 180 LYS A C 1
ATOM 1469 O O . LYS A 1 180 ? -10.743 -7.388 8.123 1.00 92.75 180 LYS A O 1
ATOM 1474 N N . PRO A 1 181 ? -12.241 -5.799 7.565 1.00 91.44 181 PRO A N 1
ATOM 1475 C CA . PRO A 1 181 ? -11.275 -4.704 7.683 1.00 91.44 181 PRO A CA 1
ATOM 1476 C C . PRO A 1 181 ? -10.780 -4.577 9.137 1.00 91.44 181 PRO A C 1
ATOM 1478 O O . PRO A 1 181 ? -11.439 -5.089 10.049 1.00 91.44 181 PRO A O 1
ATOM 1481 N N . ILE A 1 182 ? -9.595 -3.981 9.314 1.00 92.06 182 ILE A N 1
ATOM 1482 C CA . ILE A 1 182 ? -8.938 -3.801 10.626 1.00 92.06 182 ILE A CA 1
ATOM 1483 C C . ILE A 1 182 ? -9.778 -3.030 11.641 1.00 92.06 182 ILE A C 1
ATOM 1485 O O . ILE A 1 182 ? -10.597 -2.183 11.235 1.00 92.06 182 ILE A O 1
#

pLDDT: mean 89.6, std 10.19, range [52.47, 98.75]

Foldseek 3Di:
DVVVVVVVVVVVVVVCVVVCCVVCVVVAFAPDPDPLLVLLVVLVVVLLCVCVVPVVVDDPLSNLLSVLLVVQADSNQEGEDPDADPDPRQWEDDPLHNHTYHHDPDDDDSLVRNLVVLLHSLCSSDPDNDCDLLSLLSSLVSVVSSVVVVSHDDDQCCVVWDDRPNHIRNHDSVPPPVRHHD

Secondary structure (DSSP, 8-state):
-HHHHHHHHHHHHHHHHHHHHHHHGGGS-BPP-SHHHHHHHHHHHHHHHHHHHTGGGS-HHHHHHHHHHHHH--GGGEEE-SS--TTT-SEEEEGGGTEEEE--SS---HHHHHHHHHHHHHHHH-SSSS--HHHHHHHHHHHHHHHHTTS-----TTTS-EEETTEEE---GGG-TT----

Sequence (182 aa):
MKVLLALALIVIIILIIYVSKQIISPLLGQLPDNDITQEMKRRINKLLVHLMTNIDQYNKKEREVIEKIWRNYNDNNMRENLDPDPPHDTTYIIGKGSTIAVCLKQIHNIDTLTFVMIHELSHMGLADMEHPLEYWQIFKFLLIEATKMNLLNCINYSKYPVKYCGLLLDANPLFSDHVKPI

Radius of gyration: 19.67 Å; chains: 1; bounding box: 70×30×38 Å